Protein AF-D4F3P7-F1 (afdb_monomer_lite)

pLDDT: mean 88.2, std 12.66, range [48.62, 97.31]

Organism: NCBI:txid500638

Structure (mmCIF, N/CA/C/O backbone):
data_AF-D4F3P7-F1
#
_entry.id   AF-D4F3P7-F1
#
loop_
_atom_site.group_PDB
_atom_site.id
_atom_site.type_symbol
_atom_site.label_atom_id
_atom_site.label_alt_id
_atom_site.label_comp_id
_atom_site.label_asym_id
_atom_site.label_entity_id
_atom_site.label_seq_id
_atom_site.pdbx_PDB_ins_code
_atom_site.Cartn_x
_atom_site.Cartn_y
_atom_site.Cartn_z
_atom_site.occupancy
_atom_site.B_iso_or_equiv
_atom_site.auth_seq_id
_atom_site.auth_comp_id
_atom_site.auth_asym_id
_atom_site.auth_atom_id
_atom_site.pdbx_PDB_model_num
ATOM 1 N N . MET A 1 1 ? 7.005 30.219 -4.741 1.00 59.94 1 MET A N 1
ATOM 2 C CA . MET A 1 1 ? 6.274 29.008 -5.166 1.00 59.94 1 MET A CA 1
ATOM 3 C C . MET A 1 1 ? 7.246 27.848 -5.245 1.00 59.94 1 MET A C 1
ATOM 5 O O . MET A 1 1 ? 8.218 27.962 -5.980 1.00 59.94 1 MET A O 1
ATOM 9 N N . CYS A 1 2 ? 6.998 26.755 -4.526 1.00 67.12 2 CYS A N 1
ATOM 10 C CA . CYS A 1 2 ? 7.622 25.475 -4.856 1.00 67.12 2 CYS A CA 1
ATOM 11 C C . CYS A 1 2 ? 6.907 24.943 -6.101 1.00 67.12 2 CYS A C 1
ATOM 13 O O . CYS A 1 2 ? 5.691 24.778 -6.064 1.00 67.12 2 CYS A O 1
ATOM 15 N N . ASN A 1 3 ? 7.627 24.753 -7.205 1.00 77.38 3 ASN A N 1
ATOM 16 C CA . ASN A 1 3 ? 7.100 24.080 -8.388 1.00 77.38 3 ASN A CA 1
ATOM 17 C C . ASN A 1 3 ? 7.475 22.596 -8.267 1.00 77.38 3 ASN A C 1
ATOM 19 O O . ASN A 1 3 ? 8.640 22.269 -8.514 1.00 77.38 3 ASN A O 1
ATOM 23 N N . PRO A 1 4 ? 6.574 21.716 -7.792 1.00 78.06 4 PRO A N 1
ATOM 24 C CA . PRO A 1 4 ? 6.895 20.303 -7.689 1.00 78.06 4 PRO A CA 1
ATOM 25 C C . PRO A 1 4 ? 7.158 19.762 -9.094 1.00 78.06 4 PRO A C 1
ATOM 27 O O . PRO A 1 4 ? 6.382 19.986 -10.022 1.00 78.06 4 PRO A O 1
ATOM 30 N N . SER A 1 5 ? 8.286 19.076 -9.253 1.00 81.12 5 SER A N 1
ATOM 31 C CA . SER A 1 5 ? 8.546 18.342 -10.488 1.00 81.12 5 SER A CA 1
ATOM 32 C C . SER A 1 5 ? 7.559 17.173 -10.600 1.00 81.12 5 SER A C 1
ATOM 34 O O . SER A 1 5 ? 7.127 16.659 -9.563 1.00 81.12 5 SER A O 1
ATOM 36 N N . PRO A 1 6 ? 7.183 16.753 -11.822 1.00 82.56 6 PRO A N 1
ATOM 37 C CA . PRO A 1 6 ? 6.323 15.591 -12.015 1.00 82.56 6 PRO A CA 1
ATOM 38 C C . PRO A 1 6 ? 6.891 14.370 -11.289 1.00 82.56 6 PRO A C 1
ATOM 40 O O . PRO A 1 6 ? 8.102 14.139 -11.329 1.00 82.56 6 PRO A O 1
ATOM 43 N N . LEU A 1 7 ? 6.025 13.596 -10.630 1.00 78.50 7 LEU A N 1
ATOM 44 C CA . LEU A 1 7 ? 6.441 12.346 -10.003 1.00 78.50 7 LEU A CA 1
ATOM 45 C C . LEU A 1 7 ? 6.925 11.382 -11.094 1.00 78.50 7 LEU A C 1
ATOM 47 O O . LEU A 1 7 ? 6.241 11.194 -12.104 1.00 78.50 7 LEU A O 1
ATOM 51 N N . ALA A 1 8 ? 8.097 10.782 -10.898 1.00 82.19 8 ALA A N 1
ATOM 52 C CA . ALA A 1 8 ? 8.576 9.735 -11.788 1.00 82.19 8 ALA A CA 1
ATOM 53 C C . ALA A 1 8 ? 7.624 8.533 -11.707 1.00 82.19 8 ALA A C 1
ATOM 55 O O . ALA A 1 8 ? 7.218 8.133 -10.618 1.00 82.19 8 ALA A O 1
ATOM 56 N N . THR A 1 9 ? 7.250 7.980 -12.860 1.00 85.56 9 THR A N 1
ATOM 57 C CA . THR A 1 9 ? 6.474 6.736 -12.911 1.00 85.56 9 THR A CA 1
ATOM 58 C C . THR A 1 9 ? 7.453 5.564 -12.838 1.00 85.56 9 THR A C 1
ATOM 60 O O . THR A 1 9 ? 8.384 5.544 -13.645 1.00 85.56 9 THR A O 1
ATOM 63 N N . PRO A 1 10 ? 7.296 4.619 -11.896 1.00 92.88 10 PRO A N 1
ATOM 64 C CA . PRO A 1 10 ? 8.149 3.436 -11.831 1.00 92.88 10 PRO A CA 1
ATOM 65 C C . PRO A 1 10 ? 7.988 2.577 -13.090 1.00 92.88 10 PRO A C 1
ATOM 67 O O . PRO A 1 10 ? 6.912 2.507 -13.685 1.00 92.88 10 PRO A O 1
ATOM 70 N N . GLU A 1 11 ? 9.066 1.913 -13.492 1.00 95.06 11 GLU A N 1
ATOM 71 C CA . GLU A 1 11 ? 9.129 1.076 -14.697 1.00 95.06 11 GLU A CA 1
ATOM 72 C C . GLU A 1 11 ? 8.942 -0.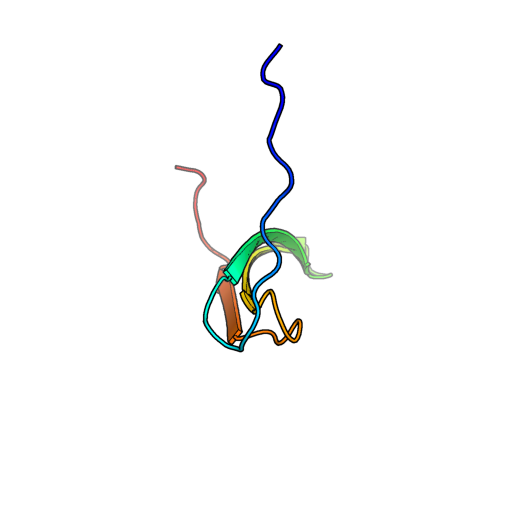416 -14.380 1.00 95.06 11 GLU A C 1
ATOM 74 O O . GLU A 1 11 ? 8.690 -1.217 -15.281 1.00 95.06 11 GLU A O 1
ATOM 79 N N . ALA A 1 12 ? 9.069 -0.797 -13.106 1.00 96.00 12 ALA A N 1
ATOM 80 C CA . ALA A 1 12 ? 8.920 -2.168 -12.638 1.00 96.00 12 ALA A CA 1
ATOM 81 C C . ALA A 1 12 ? 8.386 -2.240 -11.199 1.00 96.00 12 ALA A C 1
ATOM 83 O O . ALA A 1 12 ? 8.409 -1.262 -10.450 1.00 96.00 12 ALA A O 1
ATOM 84 N N . LEU A 1 13 ? 7.959 -3.445 -10.815 1.00 95.81 13 LEU A N 1
ATOM 85 C CA . LEU A 1 13 ? 7.540 -3.790 -9.454 1.00 95.81 13 LEU A CA 1
ATOM 86 C C . LEU A 1 13 ? 8.629 -3.471 -8.422 1.00 95.81 13 LEU A C 1
ATOM 88 O O . LEU A 1 13 ? 9.818 -3.669 -8.683 1.00 95.81 13 LEU A O 1
ATOM 92 N N . ASN A 1 14 ? 8.208 -3.083 -7.218 1.00 94.50 14 ASN A N 1
ATOM 93 C CA . ASN A 1 14 ? 9.051 -2.846 -6.045 1.00 94.50 14 ASN A CA 1
ATOM 94 C C . ASN A 1 14 ? 10.109 -1.740 -6.209 1.00 94.50 14 ASN A C 1
ATOM 96 O O . ASN A 1 14 ? 11.105 -1.727 -5.486 1.00 94.50 14 ASN A O 1
ATOM 100 N N . GLN A 1 15 ? 9.917 -0.814 -7.153 1.00 95.44 15 GLN A N 1
ATOM 101 C CA . GLN A 1 15 ? 10.804 0.341 -7.335 1.00 95.44 15 GLN A CA 1
ATOM 102 C C . GLN A 1 15 ? 10.395 1.547 -6.488 1.00 95.44 15 GLN A C 1
ATOM 104 O O . GLN A 1 15 ? 11.260 2.270 -5.991 1.00 95.44 15 GLN A O 1
ATOM 109 N N . SER A 1 16 ? 9.091 1.774 -6.326 1.00 94.94 16 SER A N 1
ATOM 110 C CA . SER A 1 16 ? 8.553 2.842 -5.488 1.00 94.94 16 SER A CA 1
ATOM 111 C C . SER A 1 16 ? 7.238 2.419 -4.847 1.00 94.94 16 SER A C 1
ATOM 113 O O . SER A 1 16 ? 6.473 1.633 -5.415 1.00 94.94 16 SER A O 1
ATOM 115 N N . TRP A 1 17 ? 7.006 2.933 -3.641 1.00 96.25 17 TRP A N 1
ATOM 116 C CA . TRP A 1 17 ? 5.824 2.635 -2.847 1.00 96.25 17 TRP A CA 1
ATOM 117 C C . TRP A 1 17 ? 5.166 3.927 -2.383 1.00 96.25 17 TRP A C 1
ATOM 119 O O . TRP A 1 17 ? 5.832 4.820 -1.849 1.00 96.25 17 TRP A O 1
ATOM 129 N N . SER A 1 18 ? 3.847 3.974 -2.512 1.00 95.06 18 SER A N 1
ATOM 130 C CA . SER A 1 18 ? 3.013 4.963 -1.847 1.00 95.06 18 SER A CA 1
ATOM 131 C C . SER A 1 18 ? 2.616 4.454 -0.472 1.00 95.06 18 SER A C 1
ATOM 133 O O . SER A 1 18 ? 2.339 3.268 -0.273 1.00 95.06 18 SER A O 1
ATOM 135 N N . VAL A 1 19 ? 2.573 5.379 0.479 1.00 96.75 19 VAL A N 1
ATOM 136 C CA . VAL A 1 19 ? 2.170 5.095 1.851 1.00 96.75 19 VAL A CA 1
ATOM 137 C C . VAL A 1 19 ? 1.175 6.134 2.317 1.00 96.75 19 VAL A C 1
ATOM 139 O O . VAL A 1 19 ? 1.379 7.331 2.104 1.00 96.75 19 VAL A O 1
ATOM 142 N N . ASP A 1 20 ? 0.118 5.678 2.978 1.00 94.69 20 ASP A N 1
ATOM 143 C CA . ASP A 1 20 ? -0.860 6.561 3.596 1.00 94.69 20 ASP A CA 1
ATOM 144 C C . ASP A 1 20 ? -1.295 6.072 4.980 1.00 94.69 20 ASP A C 1
ATOM 146 O O . ASP A 1 20 ? -1.108 4.913 5.364 1.00 94.69 20 ASP A O 1
ATOM 150 N N . PHE A 1 21 ? -1.849 7.018 5.740 1.00 93.19 21 PHE A N 1
ATOM 151 C CA . PHE A 1 21 ? -2.550 6.742 6.980 1.00 93.19 21 PHE A CA 1
ATOM 152 C C . PHE A 1 21 ? -4.031 7.049 6.793 1.00 93.19 21 PHE A C 1
ATOM 154 O O . PHE A 1 21 ? -4.403 8.187 6.495 1.00 93.19 21 PHE A O 1
ATOM 161 N N . MET A 1 22 ? -4.880 6.060 7.048 1.00 93.88 22 MET A N 1
ATOM 162 C CA . MET A 1 22 ? -6.327 6.240 7.125 1.00 93.88 22 MET A CA 1
ATOM 163 C C . MET A 1 22 ? -6.764 6.235 8.589 1.00 93.88 22 MET A C 1
ATOM 165 O O . MET A 1 22 ? -6.177 5.544 9.418 1.00 93.88 22 MET A O 1
ATOM 169 N N . HIS A 1 23 ? -7.806 6.991 8.927 1.00 93.31 23 HIS A N 1
ATOM 170 C CA . HIS A 1 23 ? -8.448 6.945 10.240 1.00 93.31 23 HIS A CA 1
ATOM 171 C C . HIS A 1 23 ? -9.951 6.751 10.058 1.00 93.31 23 HIS A C 1
ATOM 173 O O . HIS A 1 23 ? -10.592 7.563 9.394 1.00 93.31 23 HIS A O 1
ATOM 179 N N . ASP A 1 24 ? -10.513 5.729 10.697 1.00 93.56 24 ASP A N 1
ATOM 180 C CA . ASP A 1 24 ? -11.932 5.384 10.585 1.00 93.56 24 ASP A CA 1
ATOM 181 C C . ASP A 1 24 ? -12.471 4.813 11.915 1.00 93.56 24 ASP A C 1
ATOM 183 O O . ASP A 1 24 ? -11.749 4.715 12.915 1.00 93.56 24 ASP A O 1
ATOM 187 N N . ALA A 1 25 ? -13.761 4.487 11.969 1.00 93.50 25 ALA A N 1
ATOM 188 C CA . ALA A 1 25 ? -14.426 3.934 13.136 1.00 93.50 25 ALA A CA 1
ATOM 189 C C . ALA A 1 25 ? -15.334 2.752 12.781 1.00 93.50 25 ALA A C 1
ATOM 191 O O . ALA A 1 25 ? -16.114 2.780 11.833 1.00 93.50 25 ALA A O 1
ATOM 192 N N . LEU A 1 26 ? -15.283 1.712 13.613 1.00 91.00 26 LEU A N 1
ATOM 193 C CA . LEU A 1 26 ? -16.239 0.611 13.560 1.00 91.00 26 LEU A CA 1
ATOM 194 C C . LEU A 1 26 ? -17.637 1.103 13.960 1.00 91.00 26 LEU A C 1
ATOM 196 O O . LEU A 1 26 ? -17.773 2.057 14.726 1.00 91.00 26 LEU A O 1
ATOM 200 N N . ALA A 1 27 ? -18.681 0.374 13.559 1.00 95.06 27 ALA A N 1
ATOM 201 C CA . ALA A 1 27 ? -20.069 0.686 13.926 1.00 95.06 27 ALA A CA 1
ATOM 202 C C . ALA A 1 27 ? -20.306 0.795 15.450 1.00 95.06 27 ALA A C 1
ATOM 204 O O . ALA A 1 27 ? -21.224 1.481 15.889 1.00 95.06 27 ALA A O 1
ATOM 205 N N . CYS A 1 28 ? -19.465 0.155 16.271 1.00 92.50 28 CYS A N 1
ATOM 206 C CA . CYS A 1 28 ? -19.492 0.261 17.733 1.00 92.50 28 CYS A CA 1
ATOM 207 C C . CYS A 1 28 ? -18.781 1.510 18.299 1.00 92.50 28 CYS A C 1
ATOM 209 O O . CYS A 1 28 ? -18.619 1.620 19.511 1.00 92.50 28 CYS A O 1
ATOM 211 N N . GLY A 1 29 ? -18.317 2.429 17.449 1.00 90.62 29 GLY A N 1
ATOM 212 C CA . GLY A 1 29 ? -17.636 3.669 17.837 1.00 90.62 29 GLY A CA 1
ATOM 213 C C . GLY A 1 29 ? -16.143 3.519 18.151 1.00 90.62 29 GLY A C 1
ATOM 214 O O . GLY A 1 29 ? -15.482 4.504 18.483 1.00 90.62 29 GLY A O 1
ATOM 215 N N . ARG A 1 30 ? -15.578 2.309 18.042 1.00 89.62 30 ARG A N 1
ATOM 216 C CA . ARG A 1 30 ? -14.134 2.083 18.209 1.00 89.62 30 ARG A CA 1
ATOM 217 C C . ARG A 1 30 ? -13.383 2.636 17.003 1.00 89.62 30 ARG A C 1
ATOM 219 O O . ARG A 1 30 ? -13.607 2.182 15.884 1.00 89.62 30 ARG A O 1
ATOM 226 N N . ARG A 1 31 ? -12.491 3.593 17.253 1.00 92.31 31 ARG A N 1
ATOM 227 C CA . ARG A 1 31 ? -11.626 4.200 16.237 1.00 92.31 31 ARG A CA 1
ATOM 228 C C . ARG A 1 31 ? -10.421 3.314 15.959 1.00 92.31 31 ARG A C 1
ATOM 230 O O . ARG A 1 31 ? -9.919 2.660 16.870 1.00 92.31 31 ARG A O 1
ATOM 237 N N . PHE A 1 32 ? -9.966 3.331 14.720 1.00 92.00 32 PHE A N 1
ATOM 238 C CA . PHE A 1 32 ? -8.740 2.678 14.299 1.00 92.00 32 PHE A CA 1
ATOM 239 C C . PHE A 1 32 ? -8.034 3.524 13.249 1.00 92.00 32 PHE A C 1
ATOM 241 O O . PHE A 1 32 ? -8.625 4.407 12.620 1.00 92.00 32 PHE A O 1
ATOM 248 N N . ARG A 1 33 ? -6.747 3.255 13.080 1.00 93.25 33 ARG A N 1
ATOM 249 C CA . ARG A 1 33 ? -5.954 3.783 11.980 1.00 93.25 33 ARG A CA 1
ATOM 250 C C . ARG A 1 33 ? -5.409 2.631 11.165 1.00 93.25 33 ARG A C 1
ATOM 252 O O . ARG A 1 33 ? -5.118 1.577 11.727 1.00 93.25 33 ARG A O 1
ATOM 259 N N . THR A 1 34 ? -5.269 2.844 9.867 1.00 95.31 34 THR A N 1
ATOM 260 C CA . THR A 1 34 ? -4.532 1.922 9.009 1.00 95.31 34 THR A CA 1
ATOM 261 C C . THR A 1 34 ? -3.284 2.604 8.480 1.00 95.31 34 THR A C 1
ATOM 263 O O . THR A 1 34 ? -3.302 3.800 8.196 1.00 95.31 34 THR A O 1
ATOM 266 N N . PHE A 1 35 ? -2.203 1.843 8.385 1.00 95.56 35 PHE A N 1
A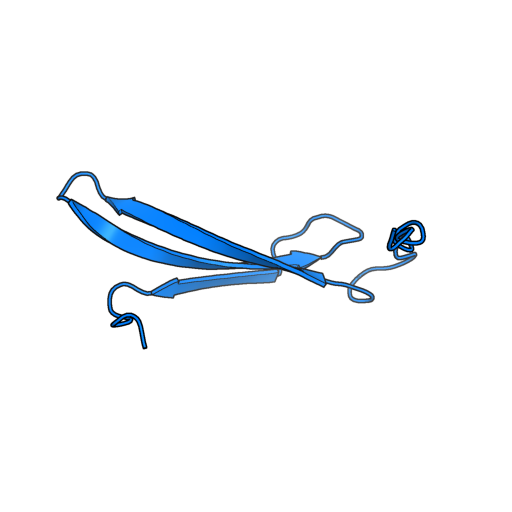TOM 267 C CA . PHE A 1 35 ? -0.999 2.193 7.652 1.00 95.56 35 PHE A CA 1
ATOM 268 C C . PHE A 1 35 ? -0.972 1.325 6.399 1.00 95.56 35 PHE A C 1
ATOM 270 O O . PHE A 1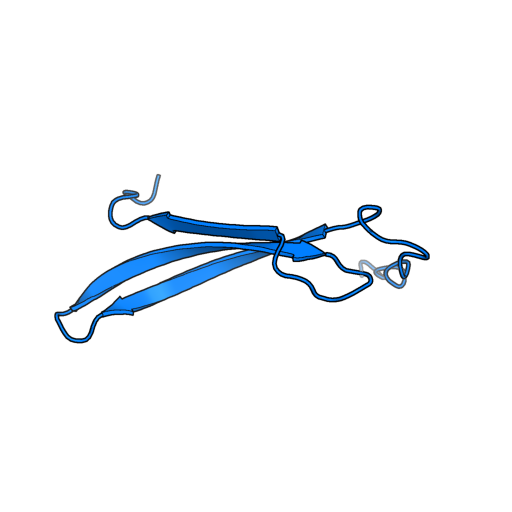 35 ? -0.824 0.104 6.494 1.00 95.56 35 PHE A O 1
ATOM 277 N N . ASN A 1 36 ? -1.188 1.949 5.244 1.00 95.69 36 ASN A N 1
ATOM 278 C CA . ASN A 1 36 ? -1.345 1.255 3.972 1.00 95.69 36 ASN A CA 1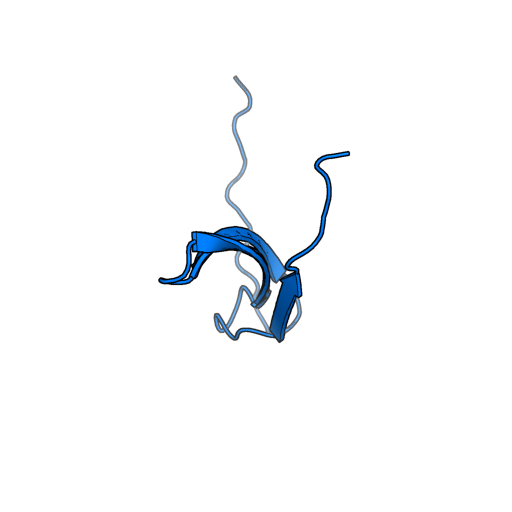
ATOM 279 C C . ASN A 1 36 ? -0.075 1.436 3.139 1.00 95.69 36 ASN A C 1
ATOM 281 O O . ASN A 1 36 ? 0.353 2.569 2.928 1.00 95.69 36 ASN A O 1
ATOM 285 N N . VAL A 1 37 ? 0.501 0.339 2.646 1.00 97.31 37 VAL A N 1
ATOM 286 C CA . VAL A 1 37 ? 1.659 0.334 1.739 1.00 97.31 37 VAL A CA 1
ATOM 287 C C . VAL A 1 37 ? 1.227 -0.238 0.396 1.00 97.31 37 VAL A C 1
ATOM 289 O O . VAL A 1 37 ? 0.732 -1.367 0.335 1.00 97.31 37 VAL A O 1
ATOM 292 N N . VAL A 1 38 ? 1.425 0.524 -0.677 1.00 97.31 38 VAL A N 1
ATOM 293 C CA . VAL A 1 38 ? 0.979 0.166 -2.029 1.00 97.31 38 VAL A CA 1
ATOM 294 C C . VAL A 1 38 ? 2.131 0.313 -3.014 1.00 97.31 38 VAL A C 1
ATOM 296 O O . VAL A 1 38 ? 2.839 1.317 -2.996 1.00 97.31 38 VAL A O 1
ATOM 299 N N . ASP A 1 39 ? 2.303 -0.675 -3.888 1.00 96.75 39 ASP A N 1
ATOM 300 C CA . ASP A 1 39 ? 3.240 -0.590 -5.005 1.00 96.75 39 ASP A CA 1
ATOM 301 C C . ASP A 1 39 ? 2.728 0.382 -6.074 1.00 96.75 39 ASP A C 1
ATOM 303 O O . ASP A 1 39 ? 1.584 0.310 -6.526 1.00 96.75 39 ASP A O 1
ATOM 307 N N . ASP A 1 40 ? 3.576 1.312 -6.496 1.00 95.69 40 ASP A N 1
ATOM 308 C CA . ASP A 1 40 ? 3.161 2.370 -7.416 1.00 95.69 40 ASP A CA 1
ATOM 309 C C . ASP A 1 40 ? 2.999 1.886 -8.867 1.00 95.69 40 ASP A C 1
ATOM 311 O O . ASP A 1 40 ? 2.256 2.513 -9.633 1.00 95.69 40 ASP A O 1
ATOM 315 N N . PHE A 1 41 ? 3.669 0.789 -9.248 1.00 95.25 41 PHE A N 1
ATOM 316 C CA . PHE A 1 41 ? 3.660 0.247 -10.607 1.00 95.25 41 PHE A CA 1
ATOM 317 C C . PHE A 1 41 ? 2.382 -0.547 -10.885 1.00 95.25 41 PHE A C 1
ATOM 319 O O . PHE A 1 41 ? 1.660 -0.233 -11.833 1.00 95.25 41 PHE A O 1
ATOM 326 N N . ASN A 1 42 ? 2.066 -1.554 -10.064 1.00 95.44 42 ASN A N 1
ATOM 327 C CA . ASN A 1 42 ? 0.895 -2.418 -10.278 1.00 95.44 42 ASN A CA 1
ATOM 328 C C . ASN A 1 42 ? -0.304 -2.094 -9.367 1.00 95.44 42 ASN A C 1
ATOM 330 O O . ASN A 1 42 ? -1.356 -2.716 -9.522 1.00 95.44 42 ASN A O 1
ATOM 334 N N . ARG A 1 43 ? -0.167 -1.125 -8.449 1.00 94.25 43 ARG A N 1
ATOM 335 C CA . ARG A 1 43 ? -1.181 -0.762 -7.440 1.00 94.25 43 ARG A CA 1
ATOM 336 C C . ARG A 1 43 ? -1.555 -1.909 -6.499 1.00 94.25 43 ARG A C 1
ATOM 338 O O . ARG A 1 43 ? -2.646 -1.909 -5.931 1.00 94.25 43 ARG A O 1
ATOM 345 N N . GLU A 1 44 ? -0.659 -2.874 -6.322 1.00 96.69 44 GLU A N 1
ATOM 346 C CA . GLU A 1 44 ? -0.826 -3.962 -5.367 1.00 96.69 44 GLU A CA 1
ATOM 347 C C . GLU A 1 44 ? -0.619 -3.465 -3.939 1.00 96.69 44 GLU A C 1
ATOM 349 O O . GLU A 1 44 ? 0.307 -2.712 -3.639 1.00 96.69 44 GLU A O 1
ATOM 354 N N . VAL A 1 45 ? -1.492 -3.911 -3.040 1.00 96.62 45 VAL A N 1
ATOM 355 C CA . VAL A 1 45 ? -1.356 -3.642 -1.612 1.00 96.62 45 VAL A CA 1
ATOM 356 C C . VAL A 1 45 ? -0.329 -4.609 -1.037 1.00 96.62 45 VAL A C 1
ATOM 358 O O . VAL A 1 45 ? -0.585 -5.808 -0.943 1.00 96.62 45 VAL A O 1
ATOM 361 N N . LEU A 1 46 ? 0.817 -4.074 -0.626 1.00 96.69 46 LEU A N 1
ATOM 362 C CA . LEU A 1 46 ? 1.916 -4.856 -0.064 1.00 96.69 46 LEU A CA 1
ATOM 363 C C . LEU A 1 46 ? 1.707 -5.138 1.427 1.00 96.69 46 LEU A C 1
ATOM 365 O O . LEU A 1 46 ? 2.080 -6.201 1.919 1.00 96.69 46 LEU A O 1
ATOM 369 N N . SER A 1 47 ? 1.124 -4.183 2.156 1.00 97.31 47 SER A N 1
ATOM 370 C CA . SER A 1 47 ? 0.830 -4.325 3.582 1.00 97.31 47 SER A CA 1
ATOM 371 C C . SER A 1 47 ? -0.282 -3.377 4.023 1.00 97.31 47 SER A C 1
ATOM 373 O O . SER A 1 47 ? -0.378 -2.249 3.536 1.00 97.31 47 SER A O 1
ATOM 375 N N . ILE A 1 48 ? -1.095 -3.832 4.976 1.00 96.50 48 ILE A N 1
ATOM 376 C CA . ILE A 1 48 ? -2.015 -2.997 5.750 1.00 96.50 48 ILE A CA 1
ATOM 377 C C . ILE A 1 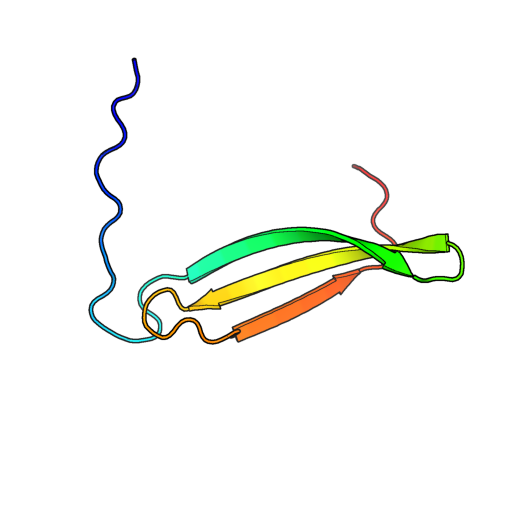48 ? -1.825 -3.360 7.216 1.00 96.50 48 ILE A C 1
ATOM 379 O O . ILE A 1 48 ? -2.157 -4.470 7.635 1.00 96.50 48 ILE A O 1
ATOM 383 N N . GLU A 1 49 ? -1.325 -2.415 8.001 1.00 95.75 49 GLU A N 1
ATOM 384 C CA . GLU A 1 49 ? -1.262 -2.551 9.452 1.00 95.75 49 GLU A CA 1
ATOM 385 C C . GLU A 1 49 ? -2.406 -1.762 10.086 1.00 95.75 49 GLU A C 1
ATOM 387 O O . GLU A 1 49 ? -2.635 -0.604 9.740 1.00 95.75 49 GLU A O 1
ATOM 392 N N . ILE A 1 50 ? -3.149 -2.391 10.997 1.00 93.75 50 ILE A N 1
ATOM 393 C CA . ILE A 1 50 ? -4.287 -1.773 11.680 1.00 93.75 50 ILE A CA 1
ATOM 394 C C . ILE A 1 50 ? -3.924 -1.585 13.143 1.00 93.75 50 ILE A C 1
ATOM 396 O O . ILE A 1 50 ? -3.633 -2.560 13.835 1.00 93.75 50 ILE A O 1
ATOM 400 N N . ASP A 1 51 ? -4.037 -0.352 13.627 1.00 90.50 51 ASP A N 1
ATOM 401 C CA . ASP A 1 51 ? -3.896 -0.056 15.044 1.00 90.50 51 ASP A CA 1
ATOM 402 C C . ASP A 1 51 ? -5.173 0.540 15.644 1.00 90.50 51 ASP A C 1
ATOM 404 O O . ASP A 1 51 ? -5.865 1.371 15.054 1.00 90.50 51 ASP A O 1
ATOM 408 N N . LEU A 1 52 ? -5.470 0.097 16.862 1.00 83.62 52 LEU A N 1
ATOM 409 C CA . LEU A 1 52 ? -6.630 0.477 17.659 1.00 83.62 52 LEU A CA 1
ATOM 410 C C . LEU A 1 52 ? -6.253 1.391 18.834 1.00 83.62 52 LEU A C 1
ATOM 412 O O . LEU A 1 52 ? -7.156 1.884 19.508 1.00 83.62 52 LEU A O 1
ATOM 416 N N . ASN A 1 53 ? -4.954 1.583 19.108 1.00 67.88 53 ASN A N 1
ATOM 417 C CA . ASN A 1 53 ? -4.488 2.054 20.410 1.00 67.88 53 ASN A CA 1
ATOM 418 C C . ASN A 1 53 ? -3.443 3.182 20.415 1.00 67.88 53 ASN A C 1
ATOM 420 O O . ASN A 1 53 ? -3.035 3.539 21.515 1.00 67.88 53 ASN A O 1
ATOM 424 N N . GLN A 1 54 ? -3.027 3.791 19.297 1.00 57.16 54 GLN A N 1
ATOM 425 C CA . GLN A 1 54 ? -2.100 4.935 19.353 1.00 57.16 54 GLN A CA 1
ATOM 426 C C . GLN A 1 54 ? -2.728 6.108 20.151 1.00 57.16 54 GLN A C 1
ATOM 428 O O . GLN A 1 54 ? -3.654 6.754 19.635 1.00 57.16 54 GLN A O 1
ATOM 433 N N . PRO A 1 55 ? -2.235 6.485 21.354 1.00 52.81 55 PRO A N 1
ATOM 434 C CA . PRO A 1 55 ? -2.411 7.859 21.805 1.00 52.81 55 PRO A CA 1
ATOM 435 C C . PRO A 1 55 ? -1.754 8.774 20.762 1.00 52.81 55 PRO A C 1
ATOM 437 O O . PRO A 1 55 ? -0.717 8.437 20.195 1.00 52.81 55 PRO A O 1
ATOM 440 N N . ALA A 1 56 ? -2.375 9.914 20.458 1.00 51.50 56 ALA A N 1
ATOM 441 C CA . ALA A 1 56 ? -1.706 10.935 19.660 1.00 51.50 56 ALA A CA 1
ATOM 442 C C . ALA A 1 56 ? -0.485 11.411 20.462 1.00 51.50 56 ALA A C 1
ATOM 444 O O . ALA A 1 56 ? -0.669 12.061 21.490 1.00 51.50 56 ALA A O 1
ATOM 445 N N . GLN A 1 57 ? 0.718 11.000 20.059 1.00 48.62 57 GLN A N 1
ATOM 446 C CA . GLN A 1 57 ? 1.957 11.567 20.587 1.00 48.62 57 GLN A CA 1
ATOM 447 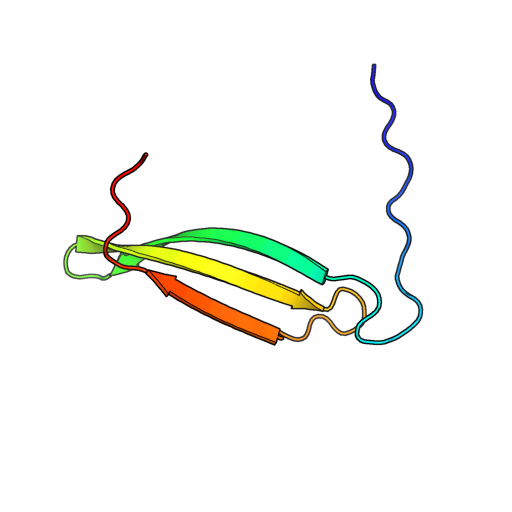C C . GLN A 1 57 ? 2.238 12.906 19.910 1.00 48.62 57 GLN A C 1
ATOM 449 O O . GLN A 1 57 ? 1.961 13.010 18.692 1.00 48.62 57 GLN A O 1
#

Sequence (57 aa):
MCNPSPLATPEALNQSWSVDFMHDALACGRRFRTFNVVDDFNREVLSIEIDLNQPAQ

Foldseek 3Di:
DPDDDDDDQDPDWPPDKDWDKDWDADPVRQIKIWIWIATRHPRDTPDIDIDRDDDPD

InterPro domains:
  IPR012337 Ribonuclease H-like superfamily [SSF53098] (5-54)

Secondary structure (DSSP, 8-state):
---PPPPPPPSSTTS-EEEEEEEEE-TTS-EEEEEEEEETTT--EEEEEEES-----

Radius of gyration: 15.48 Å; chains: 1; bounding box: 31×34×36 Å